Protein AF-A0A957B8X5-F1 (afdb_monomer_lite)

Structure (mmCIF, N/CA/C/O backbone):
data_AF-A0A957B8X5-F1
#
_entry.id   AF-A0A957B8X5-F1
#
loop_
_atom_site.group_PDB
_atom_site.id
_atom_site.type_symbol
_atom_site.label_atom_id
_atom_site.label_alt_id
_atom_site.label_comp_id
_atom_site.label_asym_id
_atom_site.label_entity_id
_atom_site.label_seq_id
_atom_site.pdbx_PDB_ins_code
_atom_site.Cartn_x
_atom_site.Cartn_y
_atom_site.Cartn_z
_atom_site.occupancy
_atom_site.B_iso_or_equiv
_atom_site.auth_seq_id
_atom_site.auth_comp_id
_atom_site.auth_asym_id
_atom_site.auth_atom_id
_atom_site.pdbx_PDB_model_num
ATOM 1 N N . GLN A 1 1 ? -21.614 -2.199 25.002 1.00 36.12 1 GLN A N 1
ATOM 2 C CA . GLN A 1 1 ? -20.483 -2.473 24.097 1.00 36.12 1 GLN A CA 1
ATOM 3 C C . GLN A 1 1 ? -19.891 -1.127 23.724 1.00 36.12 1 GLN A C 1
ATOM 5 O O . GLN A 1 1 ? -20.654 -0.245 23.355 1.00 36.12 1 GLN A O 1
ATOM 10 N N . SER A 1 2 ? -18.603 -0.923 23.985 1.00 40.44 2 SER A N 1
ATOM 11 C CA . SER A 1 2 ? -17.976 0.402 23.964 1.00 40.44 2 SER A CA 1
ATOM 12 C C . SER A 1 2 ? -17.587 0.791 22.541 1.00 40.44 2 SER A C 1
ATOM 14 O O . SER A 1 2 ? -16.679 0.201 21.966 1.00 40.44 2 SER A O 1
ATOM 16 N N . SER A 1 3 ? -18.296 1.762 21.974 1.00 44.62 3 SER A N 1
ATOM 17 C CA . SER A 1 3 ? -17.979 2.385 20.691 1.00 44.62 3 SER A CA 1
ATOM 18 C C . SER A 1 3 ? -16.644 3.124 20.814 1.00 44.62 3 SER A C 1
ATOM 20 O O . SER A 1 3 ? -16.534 4.060 21.605 1.00 44.62 3 SER A O 1
ATOM 22 N N . ASN A 1 4 ? -15.623 2.685 20.076 1.00 49.62 4 ASN A N 1
ATOM 23 C CA . ASN A 1 4 ? -14.284 3.273 20.100 1.00 49.62 4 ASN A CA 1
ATOM 24 C C . ASN A 1 4 ? -14.284 4.598 19.314 1.00 49.62 4 ASN A C 1
ATOM 26 O O . ASN A 1 4 ? -13.976 4.638 18.124 1.00 49.62 4 ASN A O 1
ATOM 30 N N . VAL A 1 5 ? -14.739 5.668 19.964 1.00 49.47 5 VAL A N 1
ATOM 31 C CA . VAL A 1 5 ? -14.755 7.026 19.414 1.00 49.47 5 VAL A CA 1
ATOM 32 C C . VAL A 1 5 ? -13.595 7.791 20.037 1.00 49.47 5 VAL A C 1
ATOM 34 O O . VAL A 1 5 ? -13.604 8.056 21.239 1.00 49.47 5 VAL A O 1
ATOM 37 N N . ALA A 1 6 ? -12.603 8.150 19.224 1.00 55.91 6 ALA A N 1
ATOM 38 C CA . ALA A 1 6 ? -11.554 9.075 19.628 1.00 55.91 6 ALA A CA 1
ATOM 39 C C . ALA A 1 6 ? -12.016 10.503 19.303 1.00 55.91 6 ALA A C 1
ATOM 4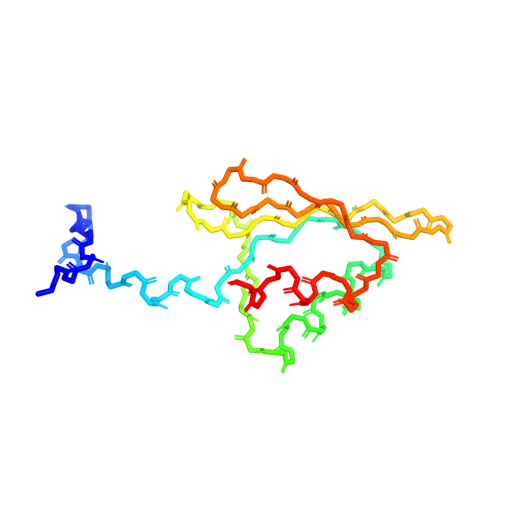1 O O . ALA A 1 6 ? -12.409 10.806 18.174 1.00 55.91 6 ALA A O 1
ATOM 42 N N . PHE A 1 7 ? -12.020 11.373 20.312 1.00 46.25 7 PHE A N 1
ATOM 43 C CA . PHE A 1 7 ? -12.328 12.789 20.133 1.00 46.25 7 PHE A CA 1
ATOM 44 C C . PHE A 1 7 ? -11.063 13.530 19.698 1.00 46.25 7 PHE A C 1
ATOM 46 O O . PHE A 1 7 ? -10.071 13.546 20.427 1.00 46.25 7 PHE A O 1
ATOM 53 N N . ASP A 1 8 ? -11.106 14.139 18.517 1.00 56.06 8 ASP A N 1
ATOM 54 C CA . ASP A 1 8 ? -10.032 14.978 18.000 1.00 56.06 8 ASP A CA 1
ATOM 55 C C . ASP A 1 8 ? -10.275 16.427 18.451 1.00 56.06 8 ASP A C 1
ATOM 57 O O . ASP A 1 8 ? -11.166 17.120 17.954 1.00 56.06 8 ASP A O 1
ATOM 61 N N . ALA A 1 9 ? -9.504 16.872 19.447 1.00 53.91 9 ALA A N 1
ATOM 62 C CA . ALA A 1 9 ? -9.659 18.193 20.058 1.00 53.91 9 ALA A CA 1
ATOM 63 C C . ALA A 1 9 ? -9.202 19.351 19.153 1.00 53.91 9 ALA A C 1
ATOM 65 O O . ALA A 1 9 ? -9.541 20.501 19.428 1.00 53.91 9 ALA A O 1
ATOM 66 N N . GLU A 1 10 ? -8.454 19.062 18.088 1.00 52.91 10 GLU A N 1
ATOM 67 C CA . GLU A 1 10 ? -7.931 20.069 17.163 1.00 52.91 10 GLU A CA 1
ATOM 68 C C . GLU A 1 10 ? -8.978 20.448 16.106 1.00 52.91 10 GLU A C 1
ATOM 70 O O . GLU A 1 10 ? -9.087 21.605 15.704 1.00 52.91 10 GLU A O 1
ATOM 75 N N . THR A 1 11 ? -9.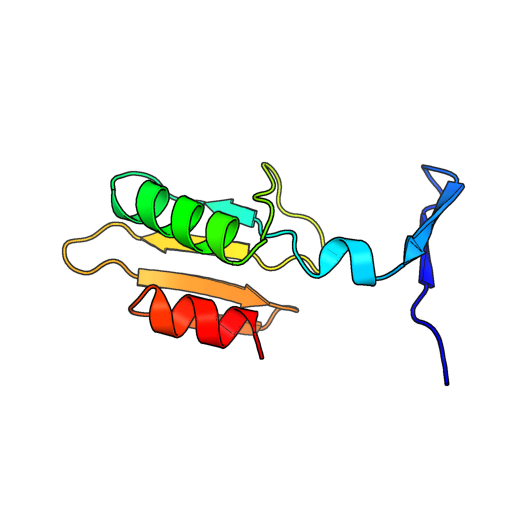812 19.483 15.714 1.00 52.19 11 THR A N 1
ATOM 76 C CA . THR A 1 11 ? -10.861 19.658 14.695 1.00 52.19 11 THR A CA 1
ATOM 77 C C . THR A 1 11 ? -12.281 19.696 15.264 1.00 52.19 11 THR A C 1
ATOM 79 O O . THR A 1 11 ? -13.221 20.054 14.554 1.00 52.19 11 THR A O 1
ATOM 82 N N . GLY A 1 12 ? -12.463 19.334 16.539 1.00 44.81 12 GLY A N 1
ATOM 83 C CA . GLY A 1 12 ? -13.776 19.237 17.186 1.00 44.81 12 GLY A CA 1
ATOM 84 C C . GLY A 1 12 ? -14.637 18.086 16.653 1.00 44.81 12 GLY A C 1
ATOM 85 O O . GLY A 1 12 ? -15.844 18.055 16.901 1.00 44.81 12 GLY A O 1
ATOM 86 N N . ALA A 1 13 ? -14.036 17.154 15.910 1.00 44.59 13 ALA A N 1
ATOM 87 C CA . ALA A 1 13 ? -14.726 16.044 15.276 1.00 44.59 13 ALA A CA 1
ATOM 88 C C . ALA A 1 13 ? -14.593 14.758 16.104 1.00 44.59 13 ALA A C 1
ATOM 90 O O . ALA A 1 13 ? -13.521 14.391 16.590 1.00 44.59 13 ALA A O 1
ATOM 91 N N . PHE A 1 14 ? -15.701 14.030 16.220 1.00 50.16 14 PHE A N 1
ATOM 92 C CA . PHE A 1 14 ? -15.685 12.650 16.685 1.00 50.16 14 PHE A CA 1
ATOM 93 C C . PHE A 1 14 ? -15.254 11.772 15.510 1.00 50.16 14 PHE A C 1
ATOM 95 O O . PHE A 1 14 ? -16.053 11.510 14.612 1.00 50.16 14 PHE A O 1
ATOM 102 N N . LYS A 1 15 ? -13.989 11.340 15.491 1.00 48.81 15 LYS A N 1
ATOM 103 C CA . LYS A 1 15 ? -13.509 10.379 14.495 1.00 48.81 15 LYS A CA 1
ATOM 104 C C . LYS A 1 15 ? -13.998 9.000 14.929 1.00 48.81 15 LYS A C 1
ATOM 106 O O . LYS A 1 15 ? -13.461 8.385 15.852 1.00 48.81 15 LYS A O 1
ATOM 111 N N . THR A 1 16 ? -15.068 8.522 14.302 1.00 44.12 16 THR A N 1
ATOM 112 C CA . THR A 1 16 ? -15.421 7.103 14.364 1.00 44.12 16 THR A CA 1
ATOM 113 C C . THR A 1 16 ? -14.282 6.322 13.726 1.00 44.12 16 THR A C 1
ATOM 115 O O . THR A 1 16 ? -13.907 6.600 12.591 1.00 44.12 16 THR A O 1
ATOM 118 N N . HIS A 1 17 ? -13.726 5.349 14.451 1.00 50.34 17 HIS A N 1
ATOM 119 C CA . HIS A 1 17 ? -12.620 4.496 13.995 1.00 50.34 17 HIS A CA 1
ATOM 120 C C . HIS A 1 17 ? -12.853 3.845 12.608 1.00 50.34 17 HIS A C 1
ATOM 122 O O . HIS A 1 17 ? -11.900 3.402 11.975 1.00 50.34 17 HIS A O 1
ATOM 128 N N . ASP A 1 18 ? -14.101 3.821 12.128 1.00 44.88 18 ASP A N 1
ATOM 129 C CA . ASP A 1 18 ? -14.505 3.332 10.807 1.00 44.88 18 ASP A CA 1
ATOM 130 C C . ASP A 1 18 ? -13.975 4.153 9.619 1.00 44.88 18 ASP A C 1
ATOM 132 O O . ASP A 1 18 ? -13.753 3.575 8.555 1.00 44.88 18 ASP A O 1
ATOM 136 N N . ASP A 1 19 ? -13.706 5.458 9.768 1.00 47.38 19 ASP A N 1
ATOM 137 C CA . ASP A 1 19 ? -13.197 6.279 8.648 1.00 47.38 19 ASP A CA 1
ATOM 138 C C . ASP A 1 19 ? -11.765 5.891 8.229 1.00 47.38 19 ASP A C 1
ATOM 140 O O . ASP A 1 19 ? -11.344 6.125 7.093 1.00 47.38 19 ASP A O 1
ATOM 144 N N . TRP A 1 20 ? -11.023 5.238 9.128 1.00 52.28 20 TRP A N 1
ATOM 145 C CA . TRP A 1 20 ? -9.673 4.729 8.878 1.00 52.28 20 TRP A CA 1
ATOM 146 C C . TRP A 1 20 ? -9.649 3.353 8.228 1.00 52.28 20 TRP A C 1
ATOM 148 O O . TRP A 1 20 ? -8.633 2.984 7.643 1.00 52.28 20 TRP A O 1
ATOM 158 N N . SER A 1 21 ? -10.757 2.606 8.289 1.00 59.62 21 SER A N 1
ATOM 159 C CA . SER A 1 21 ? -10.815 1.195 7.872 1.00 59.62 21 SER A CA 1
ATOM 160 C C . SER A 1 21 ? -10.407 0.962 6.415 1.00 59.62 21 SER A C 1
ATOM 162 O O . SER A 1 21 ? -10.095 -0.162 6.028 1.00 59.62 21 SER A O 1
ATOM 164 N N . ARG A 1 22 ? -10.385 2.020 5.596 1.00 77.50 22 ARG A N 1
ATOM 165 C CA . ARG A 1 22 ? -10.021 1.944 4.182 1.00 77.50 22 ARG A CA 1
ATOM 166 C C . ARG A 1 22 ? -8.912 2.890 3.759 1.00 77.50 22 ARG A C 1
ATOM 168 O O . ARG A 1 22 ? -8.676 3.004 2.565 1.00 77.50 22 ARG A O 1
ATOM 175 N N . ARG A 1 23 ? -8.214 3.572 4.666 1.00 89.56 23 ARG A N 1
ATOM 176 C CA . ARG A 1 23 ? -7.046 4.373 4.275 1.00 89.56 23 ARG A CA 1
ATOM 177 C C . ARG A 1 23 ? -5.780 3.557 4.466 1.00 89.56 23 ARG A C 1
ATOM 179 O O . ARG A 1 23 ? -5.578 2.998 5.532 1.00 89.56 23 ARG A O 1
ATOM 186 N N . VAL A 1 24 ? -4.883 3.558 3.485 1.00 93.12 24 VAL A N 1
ATOM 187 C CA . VAL A 1 24 ? -3.565 2.906 3.588 1.00 93.12 24 VAL A CA 1
ATOM 188 C C . VAL A 1 24 ? -2.461 3.853 3.151 1.00 93.12 24 VAL A C 1
ATOM 190 O O . VAL A 1 24 ? -2.595 4.561 2.154 1.00 93.12 24 VAL A O 1
ATOM 193 N N . TYR A 1 25 ? -1.369 3.879 3.902 1.00 95.19 25 TYR A N 1
ATOM 194 C CA . TYR A 1 25 ? -0.174 4.595 3.497 1.00 95.19 25 TYR A CA 1
ATOM 195 C C . TYR A 1 25 ? 0.653 3.689 2.588 1.00 95.19 25 TYR A C 1
ATOM 197 O O . TYR A 1 25 ? 0.979 2.569 2.975 1.00 95.19 25 TYR A O 1
ATOM 205 N N . LEU A 1 26 ? 0.967 4.146 1.375 1.00 95.56 26 LEU A N 1
ATOM 206 C CA . LEU A 1 26 ? 1.692 3.352 0.383 1.00 95.56 26 LEU A CA 1
ATOM 207 C C . LEU A 1 26 ? 2.993 4.050 -0.011 1.00 95.56 26 LEU A C 1
ATOM 209 O O . LEU A 1 26 ? 2.972 5.119 -0.620 1.00 95.56 26 LEU A O 1
ATOM 213 N N . GLN A 1 27 ? 4.119 3.411 0.287 1.00 96.31 27 GLN A N 1
ATOM 214 C CA . GLN A 1 27 ? 5.453 3.825 -0.137 1.00 96.31 27 GLN A CA 1
ATOM 215 C C . GLN A 1 27 ? 6.044 2.833 -1.129 1.00 96.31 27 GLN A C 1
ATOM 217 O O . GLN A 1 27 ? 5.909 1.621 -0.980 1.00 96.31 27 GLN A O 1
ATOM 222 N N . GLY A 1 28 ? 6.762 3.366 -2.106 1.00 92.94 28 GLY A N 1
ATOM 223 C CA . GLY A 1 28 ? 7.464 2.602 -3.123 1.00 92.94 28 GLY A CA 1
ATOM 224 C C . GLY A 1 28 ? 7.436 3.344 -4.447 1.00 92.94 28 GLY A C 1
ATOM 225 O O . GLY A 1 28 ? 6.889 4.444 -4.556 1.00 92.94 28 GLY A O 1
ATOM 226 N N . ASP A 1 29 ? 8.019 2.723 -5.452 1.00 91.88 29 ASP A N 1
ATOM 227 C CA . ASP A 1 29 ? 8.115 3.242 -6.803 1.00 91.88 29 ASP A CA 1
ATOM 228 C C . ASP A 1 29 ? 7.987 2.109 -7.830 1.00 91.88 29 ASP A C 1
ATOM 230 O O . ASP A 1 29 ? 7.626 0.974 -7.508 1.00 91.88 29 ASP A O 1
ATOM 234 N N . GLY A 1 30 ? 8.166 2.459 -9.102 1.00 93.00 30 GLY A N 1
ATOM 235 C CA . GLY A 1 30 ? 8.168 1.488 -10.186 1.00 93.00 30 GLY A CA 1
ATOM 236 C C . GLY A 1 30 ? 6.814 0.836 -10.481 1.00 93.00 30 GLY A C 1
ATOM 237 O O . GLY A 1 30 ? 5.731 1.387 -10.238 1.00 93.00 30 GLY A O 1
ATOM 238 N N . ILE A 1 31 ? 6.880 -0.330 -11.119 1.00 92.50 31 ILE A N 1
ATOM 239 C CA . ILE A 1 31 ? 5.704 -1.015 -11.668 1.00 92.50 31 ILE A CA 1
ATOM 240 C C . ILE A 1 31 ? 4.918 -1.692 -10.544 1.00 92.50 31 ILE A C 1
ATOM 242 O O . ILE A 1 31 ? 3.682 -1.633 -10.551 1.00 92.50 31 ILE A O 1
ATOM 246 N N . ALA A 1 32 ? 5.612 -2.274 -9.561 1.00 93.62 32 ALA A N 1
ATOM 247 C CA . ALA A 1 32 ? 4.972 -2.894 -8.408 1.00 93.62 32 ALA A CA 1
ATOM 248 C C . ALA A 1 32 ? 4.120 -1.878 -7.633 1.00 93.62 32 ALA A C 1
ATOM 250 O O . ALA A 1 32 ? 2.969 -2.180 -7.302 1.00 93.62 32 ALA A O 1
ATOM 251 N N . TYR A 1 33 ? 4.606 -0.644 -7.440 1.00 95.12 33 TYR A N 1
ATOM 252 C CA . TYR A 1 33 ? 3.823 0.430 -6.822 1.00 95.12 33 TYR A CA 1
ATOM 253 C C . TYR A 1 33 ? 2.541 0.752 -7.590 1.00 95.12 33 TYR A C 1
ATOM 255 O O . TYR A 1 33 ? 1.458 0.781 -7.000 1.00 95.12 33 TYR A O 1
ATOM 263 N N . ILE A 1 34 ? 2.629 0.940 -8.910 1.00 95.06 34 ILE A N 1
ATOM 264 C CA . ILE A 1 34 ? 1.469 1.295 -9.742 1.00 95.06 34 ILE A CA 1
ATOM 265 C C . ILE A 1 34 ? 0.389 0.208 -9.672 1.00 95.06 34 ILE A C 1
ATOM 267 O O . ILE A 1 34 ? -0.799 0.522 -9.542 1.00 95.06 34 ILE A O 1
ATOM 271 N N . TRP A 1 35 ? 0.777 -1.066 -9.750 1.00 95.31 35 TRP A N 1
ATOM 272 C CA . TRP A 1 35 ? -0.178 -2.173 -9.675 1.00 95.31 35 TRP A CA 1
ATOM 273 C C . TRP A 1 35 ? -0.766 -2.350 -8.285 1.00 95.31 35 TRP A C 1
ATOM 275 O O . TRP A 1 35 ? -1.974 -2.556 -8.169 1.00 95.31 35 TRP A O 1
ATOM 285 N N . THR A 1 36 ? 0.053 -2.204 -7.247 1.00 95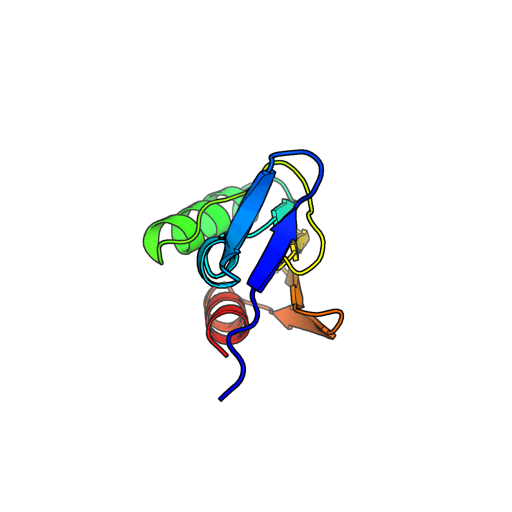.94 36 THR A N 1
ATOM 286 C CA . THR A 1 36 ? -0.399 -2.292 -5.856 1.00 95.94 36 THR A CA 1
ATOM 287 C C . THR A 1 36 ? -1.407 -1.200 -5.549 1.00 95.94 36 THR A C 1
ATOM 289 O O . THR A 1 36 ? -2.505 -1.491 -5.082 1.00 95.94 36 THR A O 1
ATOM 292 N N . ARG A 1 37 ? -1.092 0.049 -5.912 1.00 95.56 37 ARG A N 1
ATOM 293 C CA . ARG A 1 37 ? -2.009 1.182 -5.785 1.00 95.56 37 ARG A CA 1
ATOM 294 C C . ARG A 1 37 ? -3.355 0.890 -6.445 1.00 95.56 37 ARG A C 1
ATOM 296 O O . ARG A 1 37 ? -4.395 1.053 -5.817 1.00 95.56 37 ARG A O 1
ATOM 303 N N . ARG A 1 38 ? -3.342 0.407 -7.691 1.00 95.62 38 ARG A N 1
ATOM 304 C CA . ARG A 1 38 ? -4.574 0.069 -8.420 1.00 95.62 38 ARG A CA 1
ATOM 305 C C . ARG A 1 38 ? -5.351 -1.070 -7.766 1.00 95.62 38 ARG A C 1
ATOM 307 O O . ARG A 1 38 ? -6.577 -1.033 -7.772 1.00 95.62 38 ARG A O 1
ATOM 314 N N . ALA A 1 39 ? -4.674 -2.092 -7.247 1.00 94.25 39 ALA A N 1
ATOM 315 C CA . ALA A 1 39 ? -5.323 -3.204 -6.556 1.00 94.25 39 ALA A CA 1
ATOM 316 C C . ALA A 1 39 ? -6.030 -2.728 -5.278 1.00 94.25 39 ALA A C 1
ATOM 318 O O . ALA A 1 39 ? -7.201 -3.047 -5.075 1.00 94.25 39 ALA A O 1
ATOM 319 N N . LEU A 1 40 ? -5.353 -1.890 -4.490 1.00 94.12 40 LEU A N 1
ATOM 320 C CA . LEU A 1 40 ? -5.892 -1.259 -3.285 1.00 94.12 40 LEU A CA 1
ATOM 321 C C . LEU A 1 40 ? -7.106 -0.376 -3.609 1.00 94.12 40 LEU A C 1
ATOM 323 O O . LEU A 1 40 ? -8.177 -0.575 -3.038 1.00 94.12 40 LEU A O 1
ATOM 327 N N . GLU A 1 41 ? -6.987 0.524 -4.588 1.00 93.06 41 GLU A N 1
ATOM 328 C CA . GLU A 1 41 ? -8.091 1.388 -5.035 1.00 93.06 41 GLU A CA 1
ATOM 329 C C . GLU A 1 41 ? -9.296 0.565 -5.525 1.00 93.06 41 GLU A C 1
ATOM 331 O O . GLU A 1 41 ? -10.441 0.865 -5.187 1.00 93.06 41 GLU A O 1
ATOM 336 N N . ARG A 1 42 ? -9.058 -0.529 -6.265 1.00 90.94 42 ARG A N 1
ATOM 337 C CA . ARG A 1 42 ? -10.115 -1.453 -6.723 1.00 90.94 42 ARG A CA 1
ATOM 338 C C . ARG A 1 42 ? -10.798 -2.200 -5.583 1.00 90.94 42 ARG A C 1
ATOM 340 O O . ARG A 1 42 ? -11.982 -2.506 -5.697 1.00 90.94 42 ARG A O 1
ATOM 347 N N . ALA A 1 43 ? -10.070 -2.501 -4.515 1.00 89.38 43 ALA A N 1
ATOM 348 C CA . ALA A 1 43 ? -10.624 -3.092 -3.302 1.00 89.38 43 ALA A CA 1
ATOM 349 C C . ALA A 1 43 ? -11.324 -2.057 -2.399 1.00 89.38 43 ALA A C 1
ATOM 351 O O . ALA A 1 43 ? -11.948 -2.423 -1.405 1.00 89.38 43 ALA A O 1
ATOM 352 N N . GLY A 1 44 ? -11.283 -0.774 -2.774 1.00 89.44 44 GLY A N 1
ATOM 353 C CA . GLY A 1 44 ? -11.958 0.314 -2.076 1.00 89.44 44 GLY A CA 1
ATOM 354 C C . GLY A 1 44 ? -11.097 1.019 -1.034 1.00 89.44 44 GLY A C 1
ATOM 355 O O . GLY A 1 44 ? -11.650 1.792 -0.251 1.00 89.44 44 GLY A O 1
ATOM 356 N N . TYR A 1 45 ? -9.784 0.774 -1.018 1.00 92.00 45 TYR A N 1
ATOM 357 C CA . TYR A 1 45 ? -8.853 1.522 -0.183 1.00 92.00 45 TYR A CA 1
ATOM 358 C C . TYR A 1 45 ? -8.506 2.872 -0.824 1.00 92.00 45 TYR A C 1
ATOM 360 O O . TYR A 1 45 ? -8.276 2.972 -2.028 1.00 92.00 45 TYR A O 1
ATOM 368 N N . ALA A 1 46 ? -8.430 3.914 -0.006 1.00 91.19 46 ALA A N 1
ATOM 369 C CA . ALA A 1 46 ? -7.858 5.201 -0.357 1.00 91.19 46 ALA A CA 1
ATOM 370 C C . ALA A 1 46 ? -6.377 5.228 0.043 1.00 91.19 46 ALA A C 1
ATOM 372 O O . ALA A 1 46 ? -6.022 4.852 1.161 1.00 91.19 46 ALA A O 1
ATOM 373 N N . ILE A 1 47 ? -5.515 5.686 -0.861 1.00 92.12 47 ILE A N 1
ATOM 374 C CA . ILE A 1 47 ? -4.091 5.856 -0.565 1.00 92.12 47 ILE A CA 1
ATOM 375 C C . ILE A 1 47 ? -3.885 7.204 0.129 1.00 92.12 47 ILE A C 1
ATOM 377 O O . ILE A 1 47 ? -4.316 8.230 -0.397 1.00 92.12 47 ILE A O 1
ATOM 381 N N . SER A 1 48 ? -3.236 7.199 1.291 1.00 90.50 48 SER A N 1
ATOM 382 C CA . SER A 1 48 ? -2.794 8.421 1.968 1.00 90.50 48 SER A CA 1
ATOM 383 C C . SER A 1 48 ? -1.396 8.824 1.510 1.00 90.50 48 SER A C 1
ATOM 385 O O . SER A 1 48 ? -0.532 7.971 1.310 1.00 90.50 48 SER A O 1
ATOM 387 N N . ASP A 1 49 ? -1.157 10.133 1.432 1.00 83.25 49 ASP A N 1
ATOM 388 C CA . ASP A 1 49 ? 0.163 10.709 1.129 1.00 83.25 49 ASP A CA 1
ATOM 389 C C . ASP A 1 49 ? 1.094 10.748 2.356 1.00 83.25 49 ASP A C 1
ATOM 391 O O . ASP A 1 49 ? 2.311 10.907 2.225 1.00 83.25 49 ASP A O 1
ATOM 395 N N . HIS A 1 50 ? 0.537 10.573 3.557 1.00 85.38 50 HIS A N 1
ATOM 396 C CA . HIS A 1 50 ? 1.254 10.585 4.830 1.00 85.38 50 HIS A CA 1
ATOM 397 C C . HIS A 1 50 ? 0.830 9.402 5.702 1.00 85.38 50 HIS A C 1
ATOM 399 O O . HIS A 1 50 ? -0.317 8.967 5.635 1.00 85.38 50 HIS A O 1
ATOM 405 N N . ALA A 1 51 ? 1.766 8.894 6.508 1.00 85.69 51 ALA A N 1
ATOM 406 C CA . ALA A 1 51 ? 1.476 7.882 7.515 1.00 85.69 51 ALA A CA 1
ATOM 407 C C . ALA A 1 51 ? 0.787 8.532 8.719 1.00 85.69 51 ALA A C 1
ATOM 409 O O . ALA A 1 51 ? 1.293 9.520 9.255 1.00 85.69 51 ALA A O 1
ATOM 410 N N . GLU A 1 52 ? -0.326 7.953 9.155 1.00 84.19 52 GLU A N 1
ATOM 411 C CA . GLU A 1 52 ? -1.070 8.384 10.339 1.00 84.19 52 GLU A CA 1
ATOM 412 C C . GLU A 1 52 ? -1.131 7.241 11.371 1.00 84.19 52 GLU A C 1
ATOM 414 O O . GLU A 1 52 ? -1.085 6.058 11.021 1.00 84.19 52 GLU A O 1
ATOM 419 N N . ASP A 1 53 ? -1.205 7.578 12.660 1.00 78.88 53 ASP A N 1
ATOM 420 C CA . ASP A 1 53 ? -1.222 6.574 13.729 1.00 78.88 53 ASP A CA 1
ATOM 421 C C . ASP A 1 53 ? -2.460 5.670 13.629 1.00 78.88 53 ASP A C 1
ATOM 423 O O . ASP A 1 53 ? -3.597 6.133 13.543 1.00 78.88 53 ASP A O 1
ATOM 427 N N . GLY A 1 54 ? -2.233 4.353 13.659 1.00 78.56 54 GLY A N 1
ATOM 428 C CA . GLY A 1 54 ? -3.288 3.342 13.522 1.00 78.56 54 GLY A CA 1
ATOM 429 C C . GLY A 1 54 ? -3.695 3.034 12.077 1.00 78.56 54 GLY A C 1
ATOM 430 O O . GLY A 1 54 ? -4.496 2.126 11.858 1.00 78.56 54 GLY A O 1
ATOM 431 N N . GLN A 1 55 ? -3.125 3.726 11.089 1.00 86.94 55 GLN A N 1
ATOM 432 C CA . GLN A 1 55 ? -3.319 3.428 9.675 1.00 86.94 55 GLN A CA 1
ATOM 433 C C . GLN A 1 55 ? -2.393 2.285 9.213 1.00 86.94 55 GLN A C 1
ATOM 435 O O . GLN A 1 55 ? -1.208 2.286 9.557 1.00 86.94 55 GLN A O 1
ATOM 440 N N . PRO A 1 56 ? -2.869 1.336 8.383 1.00 91.50 56 PRO A N 1
ATOM 441 C CA . PRO A 1 56 ? -1.988 0.392 7.708 1.00 91.50 56 PRO A CA 1
ATOM 442 C C . PRO A 1 56 ? -0.948 1.102 6.833 1.00 91.50 56 PRO A C 1
ATOM 444 O O . PRO A 1 56 ? -1.287 1.976 6.031 1.00 91.50 56 PRO A O 1
ATOM 447 N N . SER A 1 57 ? 0.310 0.689 6.957 1.00 93.94 57 SER A N 1
ATOM 448 C CA . SER A 1 57 ? 1.433 1.186 6.159 1.00 93.94 57 SER A CA 1
ATOM 449 C C . SER A 1 57 ? 2.014 0.059 5.318 1.00 93.94 57 SER A C 1
ATOM 451 O O . SER A 1 57 ? 2.234 -1.041 5.819 1.00 93.94 57 SER A O 1
ATOM 453 N N . ILE A 1 58 ? 2.249 0.327 4.039 1.00 95.94 58 ILE A N 1
ATOM 454 C CA . ILE A 1 58 ? 2.753 -0.632 3.062 1.00 95.94 58 ILE A CA 1
ATOM 455 C C . ILE A 1 58 ? 3.982 -0.012 2.411 1.00 95.94 58 ILE A C 1
ATOM 457 O O . ILE A 1 58 ? 3.889 1.042 1.781 1.00 95.94 58 ILE A O 1
ATOM 461 N N . ARG A 1 59 ? 5.128 -0.676 2.529 1.00 96.69 59 ARG A N 1
ATOM 462 C CA . ARG A 1 59 ? 6.339 -0.338 1.779 1.00 96.69 59 ARG A CA 1
ATOM 463 C C . ARG A 1 59 ? 6.629 -1.432 0.769 1.00 96.69 59 ARG A C 1
ATOM 465 O O . ARG A 1 59 ? 6.670 -2.601 1.132 1.00 96.69 59 ARG A O 1
ATOM 472 N N . ILE A 1 60 ? 6.855 -1.037 -0.473 1.00 96.25 60 ILE A N 1
ATOM 473 C CA . ILE A 1 60 ? 7.177 -1.944 -1.570 1.00 96.25 60 ILE A CA 1
ATOM 474 C C . ILE A 1 60 ? 8.674 -1.875 -1.837 1.00 96.25 60 ILE A C 1
ATOM 476 O O . ILE A 1 60 ? 9.215 -0.787 -2.037 1.00 96.25 60 ILE A O 1
ATOM 480 N N . GLU A 1 61 ? 9.319 -3.033 -1.863 1.00 94.75 61 GLU A N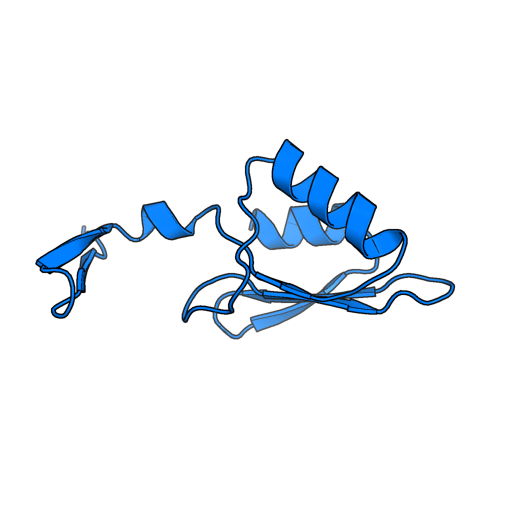 1
ATOM 481 C CA . GLU A 1 61 ? 10.661 -3.211 -2.402 1.00 94.75 61 GLU A CA 1
ATOM 482 C C . GLU A 1 61 ? 10.535 -3.778 -3.825 1.00 94.75 61 GLU A C 1
ATOM 484 O O . GLU A 1 61 ? 10.224 -4.956 -4.008 1.00 94.75 61 GLU A O 1
ATOM 489 N N . ASP A 1 62 ? 10.701 -2.924 -4.843 1.00 88.56 62 ASP A N 1
ATOM 490 C CA . ASP A 1 62 ? 10.565 -3.302 -6.261 1.00 88.56 62 ASP A CA 1
ATOM 491 C C . ASP A 1 62 ? 11.882 -3.919 -6.774 1.00 88.56 62 ASP A C 1
ATOM 493 O O . ASP A 1 62 ? 12.726 -3.245 -7.368 1.00 88.56 62 ASP A O 1
ATOM 497 N N . THR A 1 63 ? 12.089 -5.205 -6.473 1.00 86.19 63 THR A N 1
ATOM 498 C CA . THR A 1 63 ? 13.198 -6.025 -7.007 1.00 86.19 63 THR A CA 1
ATOM 499 C C . THR A 1 63 ? 12.699 -6.974 -8.110 1.00 86.19 63 THR A C 1
ATOM 501 O O . THR A 1 63 ? 11.534 -6.917 -8.498 1.00 86.19 63 THR A O 1
ATOM 504 N N . ASP A 1 64 ? 13.540 -7.895 -8.604 1.00 86.69 64 ASP A N 1
ATOM 505 C CA . ASP A 1 64 ? 13.105 -8.957 -9.535 1.00 86.69 64 ASP A CA 1
ATOM 506 C C . ASP A 1 64 ? 11.934 -9.798 -8.979 1.00 86.69 64 ASP A C 1
ATOM 508 O O . ASP A 1 64 ? 11.138 -10.349 -9.743 1.00 86.69 64 ASP A O 1
ATOM 512 N N . ALA A 1 65 ? 11.818 -9.879 -7.649 1.00 89.19 65 ALA A N 1
ATOM 513 C CA . ALA A 1 65 ? 10.674 -10.432 -6.937 1.00 89.19 65 ALA A CA 1
ATOM 514 C C . ALA A 1 65 ? 10.165 -9.379 -5.932 1.00 89.19 65 ALA A C 1
ATOM 516 O O . ALA A 1 65 ? 10.779 -9.209 -4.875 1.00 89.19 65 ALA A O 1
ATOM 517 N N . PRO A 1 66 ? 9.088 -8.635 -6.248 1.00 92.38 66 PRO A N 1
ATOM 518 C CA . PRO A 1 66 ? 8.626 -7.556 -5.387 1.00 92.38 66 PRO A CA 1
ATOM 519 C C . PRO A 1 66 ? 8.183 -8.085 -4.020 1.00 92.38 66 PRO A C 1
ATOM 521 O O . PRO A 1 66 ? 7.520 -9.119 -3.928 1.00 92.38 66 PRO A O 1
ATOM 524 N N . LEU A 1 67 ? 8.540 -7.351 -2.968 1.00 96.31 67 LEU A N 1
ATOM 525 C CA . LEU A 1 67 ? 8.204 -7.669 -1.581 1.00 96.31 67 LEU A CA 1
ATOM 526 C C . LEU A 1 67 ? 7.433 -6.500 -0.964 1.00 96.31 67 LEU A C 1
ATOM 528 O O . LEU A 1 67 ? 7.789 -5.334 -1.141 1.00 96.31 67 LEU A O 1
ATOM 532 N N . TRP A 1 68 ? 6.365 -6.808 -0.236 1.00 97.44 68 TRP A N 1
ATOM 533 C CA . TRP A 1 68 ? 5.529 -5.829 0.449 1.00 97.44 68 TRP A CA 1
ATOM 534 C C . TRP A 1 68 ? 5.704 -5.972 1.954 1.00 97.44 68 TRP A C 1
ATOM 536 O O . TRP A 1 68 ? 5.279 -6.964 2.540 1.00 97.44 68 TRP A O 1
ATOM 546 N N . HIS A 1 69 ? 6.267 -4.953 2.587 1.00 97.00 69 HIS A N 1
ATOM 547 C CA . HIS A 1 69 ? 6.333 -4.842 4.037 1.00 97.00 69 HIS A CA 1
ATOM 548 C C . HIS A 1 69 ? 5.082 -4.129 4.534 1.00 97.00 69 HIS A C 1
ATOM 550 O O . HIS A 1 69 ? 4.899 -2.930 4.301 1.00 97.00 69 HIS A O 1
ATOM 556 N N . VAL A 1 70 ? 4.215 -4.866 5.215 1.00 95.06 70 VAL A N 1
ATOM 557 C CA . VAL A 1 70 ? 2.924 -4.385 5.702 1.00 95.06 70 VAL A CA 1
ATOM 558 C C . VAL A 1 70 ? 3.012 -4.196 7.205 1.00 95.06 70 VAL A C 1
ATOM 560 O O . VAL A 1 70 ? 3.445 -5.090 7.921 1.00 95.06 70 VAL A O 1
ATOM 563 N N . THR A 1 71 ? 2.605 -3.035 7.704 1.00 93.25 71 THR A N 1
ATOM 564 C CA . THR A 1 71 ? 2.491 -2.751 9.135 1.00 93.25 71 THR A CA 1
ATOM 565 C C . THR A 1 71 ? 1.049 -2.401 9.466 1.00 93.25 71 THR A C 1
ATOM 567 O O . THR A 1 71 ? 0.539 -1.392 8.985 1.00 93.25 71 THR A O 1
ATOM 570 N N . ILE A 1 72 ? 0.399 -3.210 10.303 1.00 89.12 72 ILE A N 1
ATOM 571 C CA . ILE A 1 72 ? -0.978 -3.002 10.778 1.00 89.12 72 ILE A CA 1
ATOM 572 C C . ILE A 1 72 ? -0.947 -3.042 12.301 1.00 89.12 72 ILE A C 1
ATOM 574 O O . ILE A 1 72 ? -0.481 -4.020 12.877 1.00 89.12 72 ILE A O 1
ATOM 578 N N . ASN A 1 73 ? -1.427 -1.993 12.975 1.00 85.00 73 ASN A N 1
ATOM 579 C CA . ASN A 1 73 ? -1.463 -1.934 14.445 1.00 85.00 73 ASN A CA 1
ATOM 580 C C . ASN A 1 73 ? -0.118 -2.311 15.112 1.00 85.00 73 ASN A C 1
ATOM 582 O O . ASN A 1 73 ? -0.099 -3.018 16.116 1.00 85.00 73 ASN A O 1
ATOM 586 N N . GLN A 1 74 ? 1.007 -1.848 14.547 1.00 82.56 74 GLN A N 1
ATOM 587 C CA . GLN A 1 74 ? 2.388 -2.160 14.971 1.00 82.56 74 GLN A CA 1
ATOM 588 C C . GLN A 1 74 ? 2.868 -3.600 14.706 1.00 82.56 74 GLN A C 1
ATOM 590 O O . GLN A 1 74 ? 4.007 -3.930 15.034 1.00 82.56 74 GLN A O 1
ATOM 595 N N . HIS A 1 75 ? 2.053 -4.455 14.089 1.00 88.81 75 HIS A N 1
ATOM 596 C CA . HIS A 1 75 ? 2.483 -5.769 13.626 1.00 88.81 75 HIS A CA 1
ATOM 597 C C . HIS A 1 75 ? 3.008 -5.676 12.194 1.00 88.81 75 HIS A C 1
ATOM 599 O O . HIS A 1 75 ? 2.288 -5.217 11.308 1.00 88.81 75 HIS A O 1
ATOM 605 N N . ALA A 1 76 ? 4.256 -6.095 11.983 1.00 93.50 76 ALA A N 1
ATOM 606 C CA . ALA A 1 76 ? 4.887 -6.122 10.670 1.00 93.50 76 ALA A CA 1
ATOM 607 C C . ALA A 1 76 ? 4.787 -7.521 10.048 1.00 93.50 76 ALA A C 1
ATOM 609 O O . ALA A 1 76 ? 5.013 -8.52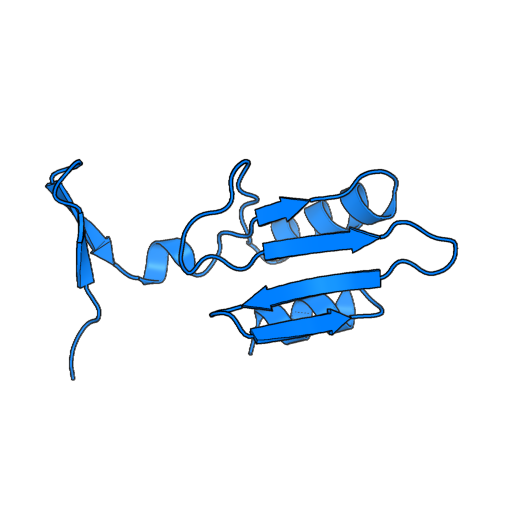7 10.722 1.00 93.50 76 ALA A O 1
ATOM 610 N N . THR A 1 77 ? 4.453 -7.591 8.764 1.00 95.62 77 THR A N 1
ATOM 611 C CA . THR A 1 77 ? 4.365 -8.833 7.993 1.00 95.62 77 THR A CA 1
ATOM 612 C C . THR A 1 77 ? 4.844 -8.589 6.572 1.00 95.62 77 THR A C 1
ATOM 614 O O . THR A 1 77 ? 4.480 -7.588 5.956 1.00 95.62 77 THR A O 1
ATOM 617 N N . ASP A 1 78 ? 5.622 -9.529 6.049 1.00 97.00 78 ASP A N 1
ATOM 618 C CA . ASP A 1 78 ? 6.086 -9.494 4.669 1.00 97.00 78 ASP A CA 1
ATOM 619 C C . ASP A 1 78 ? 5.144 -10.315 3.788 1.00 97.00 78 ASP A C 1
ATOM 621 O O . ASP A 1 78 ? 4.738 -11.423 4.143 1.00 97.00 78 ASP A O 1
ATOM 625 N N . CYS A 1 79 ? 4.786 -9.755 2.640 1.00 96.38 79 CYS A N 1
ATOM 626 C CA . CYS A 1 79 ? 3.960 -10.391 1.624 1.00 96.38 79 CYS A CA 1
ATOM 627 C C . CYS A 1 79 ? 4.762 -10.463 0.325 1.00 96.38 79 CYS A C 1
ATOM 629 O O . CYS A 1 79 ? 5.352 -9.469 -0.085 1.00 96.38 79 CYS A O 1
ATOM 631 N N . ASP A 1 80 ? 4.768 -11.616 -0.334 1.00 95.25 80 ASP A N 1
ATOM 632 C CA . ASP A 1 80 ? 5.491 -11.879 -1.590 1.00 95.25 80 ASP A CA 1
ATOM 633 C C . ASP A 1 80 ? 4.612 -11.693 -2.841 1.00 95.25 80 ASP A C 1
ATOM 635 O O . ASP A 1 80 ? 5.023 -11.951 -3.973 1.00 95.25 80 ASP A O 1
ATOM 639 N N . SER A 1 81 ? 3.366 -11.263 -2.641 1.00 94.50 81 SER A N 1
ATOM 640 C CA . SER A 1 81 ? 2.382 -11.079 -3.696 1.00 94.50 81 SER A CA 1
ATOM 641 C C . SER A 1 81 ? 1.308 -10.069 -3.294 1.00 94.50 81 SER A C 1
ATOM 643 O O . SER A 1 81 ? 1.004 -9.876 -2.114 1.00 94.50 81 SER A O 1
ATOM 645 N N . ILE A 1 82 ? 0.662 -9.467 -4.300 1.00 93.69 82 ILE A N 1
ATOM 646 C CA . ILE A 1 82 ? -0.515 -8.608 -4.091 1.00 93.69 82 ILE A CA 1
ATOM 647 C C . ILE A 1 82 ? -1.641 -9.396 -3.401 1.00 93.69 82 ILE A C 1
ATOM 649 O O . ILE A 1 82 ? -2.367 -8.830 -2.596 1.00 93.69 82 ILE A O 1
ATOM 653 N N . GLU A 1 83 ? -1.790 -10.694 -3.670 1.00 94.31 83 GLU A N 1
ATOM 654 C CA . GLU A 1 83 ? -2.807 -11.521 -3.009 1.00 94.31 83 GLU A CA 1
ATOM 655 C C . GLU A 1 83 ? -2.551 -11.644 -1.500 1.00 94.31 83 GLU A C 1
ATOM 657 O O . GLU A 1 83 ? -3.457 -11.377 -0.709 1.00 94.31 83 GLU A O 1
ATOM 662 N N . ALA A 1 84 ? -1.314 -11.962 -1.098 1.00 95.19 84 ALA A N 1
ATOM 663 C CA . ALA A 1 84 ? -0.925 -12.021 0.310 1.00 95.19 84 ALA A CA 1
ATOM 664 C C . ALA A 1 84 ? -1.106 -10.662 1.010 1.00 95.19 84 ALA A C 1
ATOM 666 O O . ALA A 1 84 ? -1.647 -10.607 2.115 1.00 95.19 84 ALA A O 1
ATOM 667 N N . LEU A 1 85 ? -0.753 -9.563 0.330 1.00 94.88 85 LEU A N 1
ATOM 668 C CA . LEU A 1 85 ? -1.000 -8.202 0.812 1.00 94.88 85 LEU A CA 1
ATOM 669 C C . LEU A 1 85 ? -2.491 -7.958 1.078 1.00 94.88 85 LEU A C 1
ATOM 671 O O . LEU A 1 85 ? -2.865 -7.466 2.142 1.00 94.88 85 LEU A O 1
ATOM 675 N N . MET A 1 86 ? 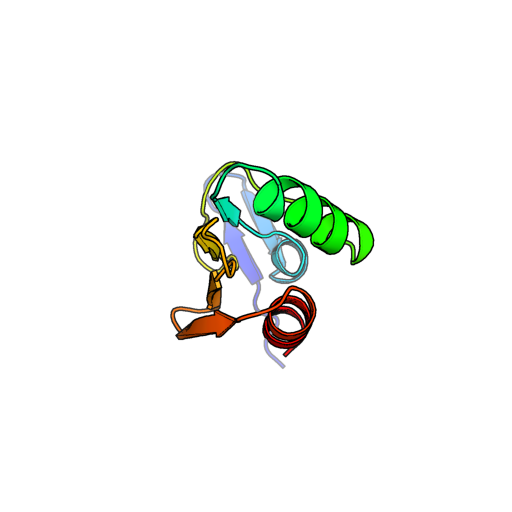-3.350 -8.284 0.110 1.00 93.75 86 MET A N 1
ATOM 676 C CA . MET A 1 86 ? -4.792 -8.077 0.243 1.00 93.75 86 MET A CA 1
ATOM 677 C C . MET A 1 86 ? -5.381 -8.927 1.372 1.00 93.75 86 MET A C 1
ATOM 679 O O . MET A 1 86 ? -6.231 -8.439 2.114 1.00 93.75 86 MET A O 1
ATOM 683 N N . ALA A 1 87 ? -4.908 -10.167 1.533 1.00 93.06 87 ALA A N 1
ATOM 684 C CA . ALA A 1 87 ? -5.310 -11.029 2.638 1.00 93.06 87 ALA A CA 1
ATOM 685 C C . ALA A 1 87 ? -4.933 -10.410 3.993 1.00 93.06 87 ALA A C 1
ATOM 687 O O . ALA A 1 87 ? -5.792 -10.317 4.870 1.00 93.06 87 ALA A O 1
ATOM 688 N N . ALA A 1 88 ? -3.700 -9.908 4.131 1.00 91.88 88 ALA A N 1
ATOM 689 C CA . ALA A 1 88 ? -3.218 -9.256 5.349 1.00 91.88 88 ALA A CA 1
ATOM 690 C C . ALA A 1 88 ? -4.029 -8.002 5.722 1.00 91.88 88 ALA A C 1
ATOM 692 O O . ALA A 1 88 ? -4.285 -7.772 6.899 1.00 91.88 88 ALA A O 1
ATOM 693 N N . LEU A 1 89 ? -4.476 -7.214 4.737 1.00 89.25 89 LEU A N 1
ATOM 694 C CA . LEU A 1 89 ? -5.293 -6.010 4.958 1.00 89.25 89 LEU A CA 1
ATOM 695 C C . LEU A 1 89 ? -6.770 -6.290 5.278 1.00 89.25 89 LEU A C 1
ATOM 697 O O . LEU A 1 89 ? -7.486 -5.377 5.690 1.00 89.25 89 LEU A O 1
ATOM 701 N N . SER A 1 90 ? -7.237 -7.513 5.026 1.00 85.31 90 SER A N 1
ATOM 702 C CA . SER A 1 90 ? -8.631 -7.929 5.234 1.00 85.31 90 SER A CA 1
ATOM 703 C C . SER A 1 90 ? -8.864 -8.721 6.526 1.00 85.31 90 SER A C 1
ATOM 705 O O . SER A 1 90 ? -10.013 -9.055 6.823 1.00 85.31 90 SER A O 1
ATOM 707 N N . ALA A 1 91 ? -7.786 -9.046 7.247 1.00 69.62 91 ALA A N 1
ATOM 708 C CA . ALA A 1 91 ? -7.782 -9.825 8.485 1.00 69.62 91 ALA A CA 1
ATOM 709 C C . ALA A 1 91 ? -8.151 -8.976 9.711 1.00 69.62 91 ALA A C 1
ATOM 711 O O . ALA A 1 91 ? -8.856 -9.522 10.592 1.00 69.62 91 ALA A O 1
#

pLDDT: mean 81.52, std 18.71, range [36.12, 97.44]

Radius of gyration: 14.38 Å; chains: 1; bounding box: 34×32×36 Å

Sequence (91 aa):
QSSNVAFDAETGAFKTHDDWSRRVYLQGDGIAYIWTRRALERAGYAISDHAEDGQPSIRIEDTDAPLWHVTINQHATDCDSIEALMAALSA

Foldseek 3Di:
DDQPWDQDPVVRDGDRPVVQLQEEEEADDDDCSVVLCVLSVVVVHDYDPDDDPQHKYWYWDPDVQIKIWIAGNNDTDIDRDSVSVVVVSVD

Secondary structure (DSSP, 8-state):
----EEEETTTTEEEEGGGGTTEEEEE--HHHHHHHHHHHHHTTPEEESS--TTS-EEEEE-SSS-EEEEEETTEEEEESSHHHHHHHHH-